Protein AF-A0A7Y3ADC3-F1 (afdb_monomer_lite)

Secondary structure (DSSP, 8-state):
-EEEEETTEEEEE-HHHHHHTHHHHHHHT-EEEEE---TT---TTT---S-----

Structure (mmCIF, N/CA/C/O backbone):
data_AF-A0A7Y3ADC3-F1
#
_entry.id   AF-A0A7Y3ADC3-F1
#
loop_
_atom_site.group_PDB
_atom_site.id
_atom_site.type_symbol
_atom_site.label_atom_id
_atom_site.label_alt_id
_atom_site.label_comp_id
_atom_site.label_asym_id
_atom_site.label_entity_id
_atom_site.label_se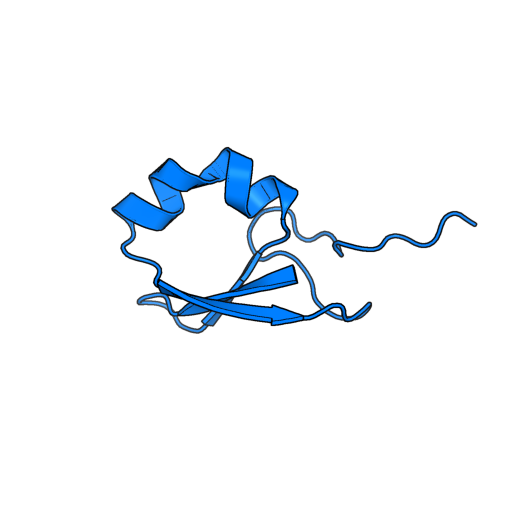q_id
_atom_site.pdbx_PDB_ins_code
_atom_site.Cartn_x
_atom_site.Cartn_y
_atom_site.Cartn_z
_atom_site.occupancy
_atom_site.B_iso_or_equiv
_atom_site.auth_seq_id
_atom_site.auth_comp_id
_atom_site.auth_asym_id
_atom_site.auth_atom_id
_atom_site.pdbx_PDB_model_num
ATOM 1 N N . MET A 1 1 ? 7.421 -4.075 -5.295 1.00 93.19 1 MET A N 1
ATOM 2 C CA . MET A 1 1 ? 6.216 -3.233 -5.020 1.00 93.19 1 MET A CA 1
ATOM 3 C C . MET A 1 1 ? 5.348 -3.892 -3.964 1.00 93.19 1 MET A C 1
ATOM 5 O O . MET A 1 1 ? 5.088 -5.077 -4.084 1.00 93.19 1 MET A O 1
ATOM 9 N N . HIS A 1 2 ? 4.850 -3.161 -2.969 1.00 95.75 2 HIS A N 1
ATOM 10 C CA . HIS A 1 2 ? 4.004 -3.681 -1.886 1.00 95.75 2 HIS A CA 1
ATOM 11 C C . HIS A 1 2 ? 2.511 -3.462 -2.172 1.00 95.75 2 HIS A C 1
ATOM 13 O O . HIS A 1 2 ? 2.110 -2.361 -2.550 1.00 95.75 2 HIS A O 1
ATOM 19 N N . LEU A 1 3 ? 1.675 -4.478 -1.958 1.00 97.50 3 LEU A N 1
ATOM 20 C CA . LEU A 1 3 ? 0.218 -4.360 -2.016 1.00 97.50 3 LEU A CA 1
ATOM 21 C C . LEU A 1 3 ? -0.365 -4.145 -0.620 1.00 97.50 3 LEU A C 1
ATOM 23 O O . LEU A 1 3 ? -0.124 -4.934 0.297 1.00 97.50 3 LEU A O 1
ATOM 27 N N . TYR A 1 4 ? -1.201 -3.119 -0.499 1.00 97.81 4 TYR A N 1
ATOM 28 C CA . TYR A 1 4 ? -1.961 -2.806 0.699 1.00 97.81 4 TYR A CA 1
ATOM 29 C C . TYR A 1 4 ? -3.466 -2.861 0.431 1.00 97.81 4 TYR A C 1
ATOM 31 O O . TYR A 1 4 ? -3.955 -2.239 -0.511 1.00 97.81 4 TYR A O 1
ATOM 39 N N . GLU A 1 5 ? -4.217 -3.533 1.298 1.00 97.81 5 GLU A N 1
ATOM 40 C CA . GLU A 1 5 ? -5.671 -3.384 1.374 1.00 97.81 5 GLU A CA 1
ATOM 41 C C . GLU A 1 5 ? -5.989 -2.075 2.114 1.00 97.81 5 GLU A C 1
ATOM 43 O O . GLU A 1 5 ? -5.564 -1.880 3.257 1.00 97.81 5 GLU A O 1
ATOM 48 N N . SER A 1 6 ? -6.745 -1.173 1.481 1.00 96.12 6 SER A N 1
ATOM 49 C CA . SER A 1 6 ? -7.234 0.062 2.108 1.00 96.12 6 SER A CA 1
ATOM 50 C C . SER A 1 6 ? -8.761 0.126 2.100 1.00 96.12 6 SER A C 1
ATOM 52 O O . SER A 1 6 ? -9.432 -0.537 1.309 1.00 96.12 6 SER A O 1
ATOM 54 N N . LYS A 1 7 ? -9.345 1.023 2.906 1.00 94.19 7 LYS A N 1
ATOM 55 C CA . LYS A 1 7 ? -10.803 1.275 2.915 1.00 94.19 7 LYS A CA 1
ATOM 56 C C . LYS A 1 7 ? -11.366 1.701 1.551 1.00 94.19 7 LYS A C 1
ATOM 58 O O . LYS A 1 7 ? -12.571 1.613 1.339 1.00 94.19 7 LYS A O 1
ATOM 63 N N . LYS A 1 8 ? -10.515 2.209 0.653 1.00 91.38 8 LYS A N 1
ATOM 64 C CA . LYS A 1 8 ? -10.887 2.685 -0.690 1.00 91.38 8 LYS A CA 1
ATOM 65 C C . LYS A 1 8 ? -10.538 1.674 -1.794 1.00 91.38 8 LYS A C 1
ATOM 67 O O . LYS A 1 8 ? -10.643 2.023 -2.965 1.00 91.38 8 LYS A O 1
ATOM 72 N N . GLY A 1 9 ? -10.134 0.457 -1.426 1.00 95.19 9 GLY A N 1
ATOM 73 C CA . GLY A 1 9 ? -9.652 -0.584 -2.334 1.00 95.19 9 GLY A CA 1
ATOM 74 C C . GLY A 1 9 ? -8.143 -0.794 -2.248 1.00 95.19 9 GLY A C 1
ATOM 75 O O . GLY A 1 9 ? -7.445 -0.101 -1.503 1.00 95.19 9 GLY A O 1
ATOM 76 N N . ASP A 1 10 ? -7.652 -1.760 -3.012 1.00 96.69 10 ASP A N 1
ATOM 77 C CA . ASP A 1 10 ? -6.252 -2.173 -2.972 1.00 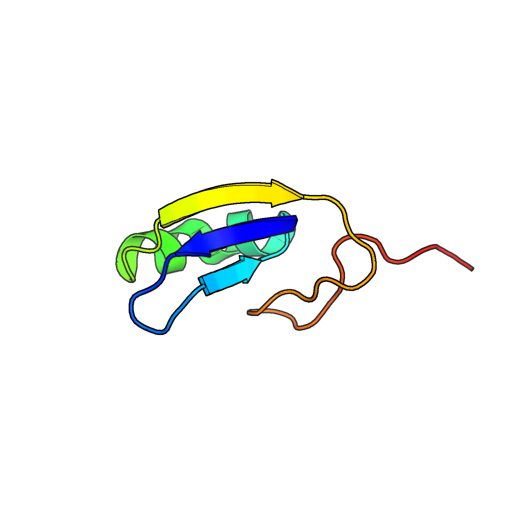96.69 10 ASP A CA 1
ATOM 78 C C . ASP A 1 10 ? -5.326 -1.122 -3.595 1.00 96.69 10 ASP A C 1
ATOM 80 O O . ASP A 1 10 ? -5.660 -0.469 -4.589 1.00 96.69 10 ASP A O 1
ATOM 84 N N . ARG A 1 11 ? -4.147 -0.953 -2.996 1.00 96.38 11 ARG A N 1
ATOM 85 C CA . ARG A 1 11 ? -3.151 0.052 -3.372 1.00 96.38 11 ARG A CA 1
ATOM 86 C C . ARG A 1 11 ? -1.772 -0.570 -3.486 1.00 96.38 11 ARG A C 1
ATOM 88 O O . ARG A 1 11 ? -1.278 -1.172 -2.540 1.00 96.38 11 ARG A O 1
ATOM 95 N N . TRP A 1 12 ? -1.137 -0.371 -4.632 1.00 96.38 12 TRP A N 1
ATOM 96 C CA . TRP A 1 12 ? 0.264 -0.712 -4.835 1.00 96.38 12 TRP A CA 1
ATOM 97 C C . TRP A 1 12 ? 1.147 0.460 -4.423 1.00 96.38 12 TRP A C 1
ATOM 99 O O .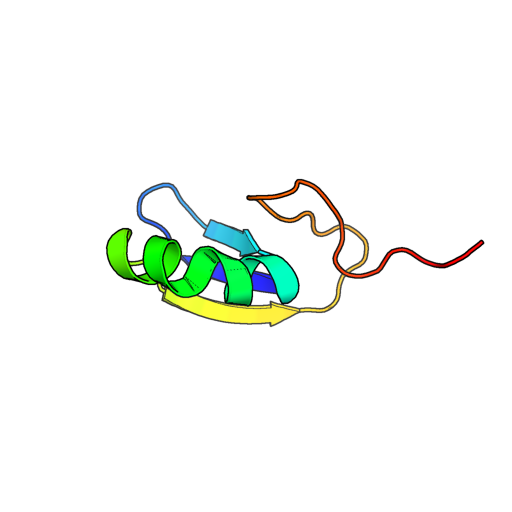 TRP A 1 12 ? 0.928 1.572 -4.888 1.00 96.38 12 TRP A O 1
ATOM 109 N N . VAL A 1 13 ? 2.154 0.232 -3.590 1.00 95.88 13 VAL A N 1
ATOM 110 C CA . VAL A 1 13 ? 3.078 1.258 -3.093 1.00 95.88 13 VAL A CA 1
ATOM 111 C C . VAL A 1 13 ? 4.505 0.757 -3.291 1.00 95.88 13 VAL A C 1
ATOM 113 O O . VAL A 1 13 ? 4.786 -0.405 -3.015 1.00 95.88 13 VAL A O 1
ATOM 116 N N . CYS A 1 14 ? 5.410 1.594 -3.799 1.00 94.69 14 CYS A N 1
ATOM 117 C CA . CYS A 1 14 ? 6.814 1.199 -3.915 1.00 94.69 14 CYS A CA 1
ATOM 118 C C . CYS A 1 14 ? 7.483 1.120 -2.538 1.00 94.69 14 CYS A C 1
ATOM 120 O O . CYS A 1 14 ? 7.058 1.803 -1.607 1.00 94.69 14 CYS A O 1
ATOM 122 N N . ALA A 1 15 ? 8.551 0.333 -2.417 1.00 92.81 15 ALA A N 1
ATOM 123 C CA . ALA A 1 15 ? 9.285 0.159 -1.164 1.00 92.81 15 ALA A CA 1
ATOM 124 C C . ALA A 1 15 ? 9.730 1.496 -0.535 1.00 92.81 15 ALA A C 1
ATOM 126 O O . ALA A 1 15 ? 9.647 1.657 0.679 1.00 92.81 15 ALA A O 1
ATOM 127 N N . TYR A 1 16 ? 10.117 2.476 -1.362 1.00 94.06 16 TYR A N 1
ATOM 128 C CA . TYR A 1 16 ? 10.492 3.817 -0.905 1.00 94.06 16 TYR A CA 1
ATOM 129 C C . TYR A 1 16 ? 9.316 4.551 -0.244 1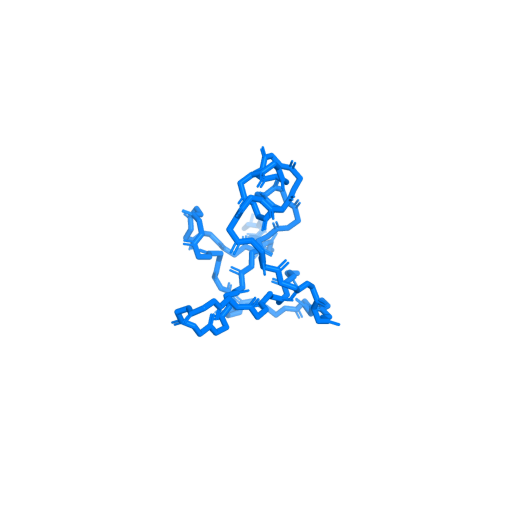.00 94.06 16 TYR A C 1
ATOM 131 O O . TYR A 1 16 ? 9.397 4.931 0.917 1.00 94.06 16 TYR A O 1
ATOM 139 N N . CYS A 1 17 ? 8.183 4.691 -0.941 1.00 95.69 17 CYS A N 1
ATOM 140 C CA . CYS A 1 17 ? 7.009 5.353 -0.370 1.00 95.69 17 CYS A CA 1
ATOM 141 C C . CYS A 1 17 ? 6.391 4.558 0.787 1.00 95.69 17 CYS A C 1
ATOM 143 O O . CYS A 1 17 ? 5.799 5.154 1.675 1.00 95.69 17 CYS A O 1
ATOM 145 N N . ALA A 1 18 ? 6.515 3.229 0.792 1.00 95.12 18 ALA A N 1
ATOM 146 C CA . ALA A 1 18 ? 6.055 2.401 1.903 1.00 95.12 18 ALA A CA 1
ATOM 147 C C . ALA A 1 18 ? 6.838 2.686 3.195 1.00 95.12 18 ALA A C 1
ATOM 149 O O . ALA A 1 18 ? 6.272 2.567 4.277 1.00 95.12 18 ALA A O 1
ATOM 150 N N . GLN A 1 19 ? 8.115 3.061 3.072 1.00 95.44 19 GLN A N 1
ATOM 151 C CA . GLN A 1 19 ? 8.954 3.480 4.189 1.00 95.44 19 GLN A CA 1
ATOM 152 C C . GLN A 1 19 ? 8.709 4.948 4.569 1.00 95.44 19 GLN A C 1
ATOM 154 O O . GLN A 1 19 ? 8.496 5.239 5.742 1.00 95.44 19 GLN A O 1
ATOM 159 N N . ASP A 1 20 ? 8.723 5.861 3.594 1.00 96.94 20 ASP A N 1
ATOM 160 C CA . ASP A 1 20 ? 8.576 7.304 3.843 1.00 96.94 20 ASP A CA 1
ATOM 161 C C . ASP A 1 20 ? 7.196 7.664 4.417 1.00 96.94 20 ASP A C 1
ATOM 163 O O . ASP A 1 20 ? 7.085 8.562 5.246 1.00 96.94 20 ASP A O 1
ATOM 167 N N . GLU A 1 21 ? 6.148 6.942 4.010 1.00 96.56 21 GLU A N 1
ATOM 168 C CA . GLU A 1 21 ? 4.758 7.204 4.402 1.00 96.56 21 GLU A CA 1
ATOM 169 C C . GLU A 1 21 ? 4.212 6.147 5.381 1.00 96.56 21 GLU A C 1
ATOM 171 O O . GLU A 1 21 ? 2.998 5.945 5.468 1.00 96.56 21 GLU A O 1
ATOM 176 N N . GLU A 1 22 ? 5.086 5.446 6.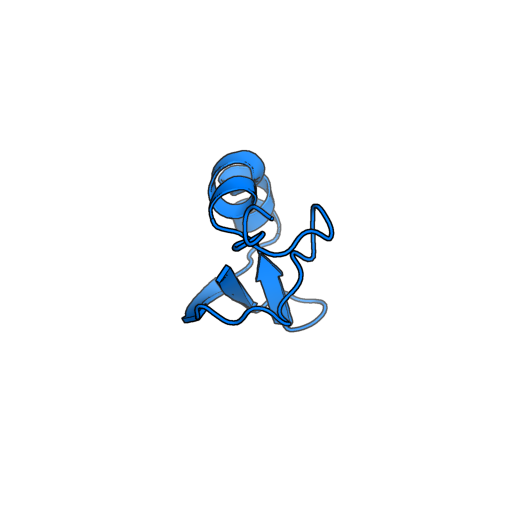117 1.00 96.12 22 GLU A N 1
ATOM 177 C CA . GLU A 1 22 ? 4.685 4.375 7.044 1.00 96.12 22 GLU A CA 1
ATOM 178 C C . GLU A 1 22 ? 3.637 4.856 8.065 1.00 96.12 22 GLU A C 1
ATOM 180 O O . GLU A 1 22 ? 2.636 4.174 8.291 1.00 96.12 22 GLU A O 1
ATOM 185 N N . GLU A 1 23 ? 3.824 6.049 8.640 1.00 97.56 23 GLU A N 1
ATOM 186 C CA . GLU A 1 23 ? 2.897 6.641 9.616 1.00 97.56 23 GLU A CA 1
ATOM 187 C C . GLU A 1 23 ? 1.498 6.847 9.011 1.00 97.56 23 GLU A C 1
ATOM 189 O O . GLU A 1 23 ? 0.501 6.434 9.598 1.00 97.56 23 GLU A O 1
ATOM 194 N N . MET A 1 24 ? 1.415 7.376 7.786 1.00 96.56 24 MET A N 1
ATOM 195 C CA . MET A 1 24 ? 0.146 7.569 7.075 1.00 96.56 24 MET A CA 1
ATOM 196 C C . MET A 1 24 ? -0.547 6.236 6.771 1.00 96.56 24 MET A C 1
ATOM 198 O O . MET A 1 24 ? -1.755 6.097 6.975 1.00 96.56 24 MET A O 1
ATOM 202 N N . ILE A 1 25 ? 0.216 5.239 6.315 1.00 96.06 25 ILE A N 1
ATOM 203 C CA . ILE A 1 25 ? -0.286 3.888 6.026 1.00 96.06 25 ILE A CA 1
ATOM 204 C C . ILE A 1 25 ? -0.885 3.265 7.296 1.00 96.06 25 ILE A C 1
ATOM 206 O O . ILE A 1 25 ? -1.969 2.671 7.244 1.00 96.06 25 ILE A O 1
ATOM 210 N N . GLN A 1 26 ? -0.215 3.427 8.440 1.00 95.38 26 GLN A N 1
ATOM 211 C CA . GLN A 1 26 ? -0.703 2.948 9.735 1.00 95.38 26 GLN A CA 1
ATOM 212 C C . GLN A 1 26 ? -1.954 3.713 10.197 1.00 95.38 26 GLN A C 1
ATOM 214 O O . GLN A 1 26 ? -2.945 3.076 10.569 1.00 95.38 26 GLN A O 1
AT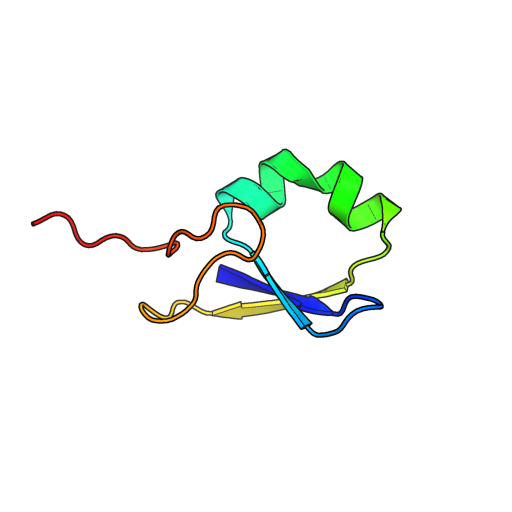OM 219 N N . ASP A 1 27 ? -1.956 5.044 10.108 1.00 97.38 27 ASP A N 1
ATOM 220 C CA . ASP A 1 27 ? -3.074 5.906 10.518 1.00 97.38 27 ASP A CA 1
ATOM 221 C C . ASP A 1 27 ? -4.343 5.671 9.690 1.00 97.38 27 ASP A C 1
ATOM 223 O O . ASP A 1 27 ? -5.463 5.627 10.218 1.00 97.38 27 ASP A O 1
ATOM 227 N N . GLU A 1 28 ? -4.199 5.459 8.379 1.00 95.50 28 GLU A N 1
ATOM 228 C CA . GLU A 1 28 ? -5.326 5.095 7.518 1.00 95.50 28 GLU A CA 1
ATOM 229 C C . GLU A 1 28 ? -5.781 3.635 7.712 1.00 95.50 28 GLU A C 1
ATOM 231 O O . GLU A 1 28 ? -6.881 3.255 7.276 1.00 95.50 28 GLU A O 1
ATOM 236 N N . GLY A 1 29 ? -4.977 2.825 8.408 1.00 96.44 29 GLY A N 1
ATOM 237 C CA . GLY A 1 29 ? -5.240 1.420 8.705 1.00 96.44 29 GLY A CA 1
ATOM 238 C C . GLY A 1 29 ? -5.089 0.515 7.486 1.00 96.44 29 GLY A C 1
ATOM 239 O O . GLY A 1 29 ? -5.859 -0.438 7.332 1.00 96.44 29 GLY A O 1
ATOM 240 N N . TRP A 1 30 ? -4.153 0.836 6.593 1.00 97.56 30 TRP A N 1
ATOM 241 C CA . TRP A 1 30 ? -3.845 0.013 5.428 1.00 97.56 30 TRP A CA 1
ATOM 242 C C . TRP A 1 30 ? -3.154 -1.276 5.874 1.00 97.56 30 TRP A C 1
ATOM 244 O O . TRP A 1 30 ? -2.266 -1.266 6.727 1.00 97.56 30 TRP A O 1
ATOM 254 N N . LYS A 1 31 ? -3.553 -2.406 5.292 1.00 97.19 31 LYS A N 1
ATOM 255 C CA . LYS A 1 31 ? -2.997 -3.716 5.644 1.00 97.19 31 LYS A CA 1
ATOM 256 C C . LYS A 1 31 ? -2.107 -4.229 4.538 1.00 97.19 31 LYS A C 1
ATOM 258 O O . LYS A 1 31 ? -2.574 -4.441 3.425 1.00 97.19 31 LYS A O 1
ATOM 263 N N . TYR A 1 32 ? -0.850 -4.479 4.870 1.00 97.25 32 TYR A N 1
ATOM 264 C CA . TYR A 1 32 ? 0.064 -5.168 3.973 1.00 97.25 32 TYR A CA 1
ATOM 265 C C . TYR A 1 32 ? -0.441 -6.584 3.661 1.00 97.25 32 TYR A C 1
ATOM 267 O O . TYR A 1 32 ? -0.819 -7.320 4.577 1.00 97.25 32 TYR A O 1
ATOM 275 N N . LEU A 1 33 ? -0.433 -6.960 2.381 1.00 97.19 33 LEU A N 1
ATOM 276 C CA . LEU A 1 33 ? -0.800 -8.301 1.923 1.00 97.19 33 LEU A CA 1
ATOM 277 C C . LEU A 1 33 ? 0.428 -9.086 1.452 1.00 97.19 33 LEU A C 1
ATOM 279 O O . LEU A 1 33 ? 0.741 -10.136 2.011 1.00 97.19 33 LEU A O 1
ATOM 283 N N . PHE A 1 34 ? 1.098 -8.591 0.414 1.00 96.06 34 PHE A N 1
ATOM 284 C CA . PHE A 1 34 ? 2.295 -9.186 -0.180 1.00 96.06 34 PHE A CA 1
ATOM 285 C C . PHE A 1 34 ? 2.994 -8.171 -1.085 1.00 96.06 34 PHE A C 1
ATOM 287 O O . PHE A 1 34 ? 2.408 -7.156 -1.466 1.00 96.06 34 PHE A O 1
ATOM 294 N N . ASP A 1 35 ? 4.224 -8.475 -1.471 1.00 93.62 35 ASP A N 1
ATOM 295 C CA . ASP A 1 35 ? 4.986 -7.733 -2.457 1.00 93.62 35 ASP A CA 1
ATOM 296 C C . ASP A 1 35 ? 5.123 -8.513 -3.770 1.00 93.62 35 ASP A C 1
ATOM 298 O O . ASP A 1 35 ? 5.009 -9.742 -3.826 1.00 93.62 35 ASP A O 1
ATOM 302 N N . ARG A 1 36 ? 5.292 -7.774 -4.865 1.00 91.44 36 ARG A N 1
ATOM 303 C CA . ARG A 1 36 ? 5.550 -8.325 -6.192 1.00 91.44 36 ARG A CA 1
ATOM 304 C C . ARG A 1 36 ? 6.394 -7.366 -7.019 1.00 91.44 36 ARG A C 1
ATOM 306 O O . ARG A 1 36 ? 6.154 -6.157 -7.026 1.00 91.44 36 ARG A O 1
ATOM 313 N N . ASP A 1 37 ? 7.333 -7.929 -7.766 1.00 84.19 37 ASP A N 1
ATOM 314 C CA . ASP A 1 37 ? 8.170 -7.190 -8.706 1.00 84.19 37 ASP A CA 1
ATOM 315 C C . ASP A 1 37 ? 7.610 -7.319 -10.120 1.00 84.19 37 ASP A C 1
ATOM 317 O O . ASP A 1 37 ? 7.786 -8.322 -10.812 1.00 84.19 37 ASP A O 1
ATOM 321 N N . GLU A 1 38 ? 6.883 -6.288 -10.545 1.00 83.50 38 GLU A N 1
ATOM 322 C CA . GLU A 1 38 ? 6.292 -6.195 -11.876 1.00 83.50 38 GLU A CA 1
ATOM 323 C C . GLU A 1 38 ? 6.479 -4.792 -12.455 1.00 83.50 38 GLU A C 1
ATOM 325 O O . GLU A 1 38 ? 6.012 -3.799 -11.901 1.00 83.50 38 GLU A O 1
ATOM 330 N N . GLN A 1 39 ? 7.074 -4.726 -13.646 1.00 80.75 39 GLN A N 1
ATOM 331 C CA . GLN A 1 39 ? 7.375 -3.484 -14.371 1.00 80.75 39 GLN A CA 1
ATOM 332 C C . GLN A 1 39 ? 6.149 -2.634 -14.751 1.00 80.75 39 GLN A C 1
ATOM 334 O O . GLN A 1 39 ? 6.285 -1.464 -15.107 1.00 80.75 39 GLN A O 1
ATOM 339 N N . TYR A 1 40 ? 4.944 -3.207 -14.709 1.00 86.38 40 TYR A N 1
ATOM 340 C CA . TYR A 1 40 ? 3.695 -2.511 -15.037 1.00 86.38 40 TYR A CA 1
ATOM 341 C C . TYR A 1 40 ? 2.981 -1.944 -13.808 1.00 86.38 40 TYR A C 1
ATOM 343 O O . TYR A 1 40 ? 2.067 -1.135 -13.961 1.00 86.38 40 TYR A O 1
ATOM 351 N N . LEU A 1 41 ? 3.388 -2.339 -12.597 1.00 91.44 41 LEU A N 1
ATOM 352 C CA . LEU A 1 41 ? 2.827 -1.775 -11.376 1.00 91.44 41 LEU A CA 1
ATOM 353 C C . LEU A 1 41 ? 3.303 -0.332 -11.205 1.00 91.44 41 LEU A C 1
ATOM 355 O O . LEU A 1 41 ? 4.416 0.034 -11.594 1.00 91.44 41 LEU A O 1
ATOM 359 N N . ARG A 1 42 ? 2.424 0.505 -10.657 1.00 93.25 42 ARG A N 1
ATOM 360 C CA . ARG A 1 42 ? 2.677 1.925 -10.399 1.00 93.25 42 ARG A CA 1
ATOM 361 C C . ARG A 1 42 ? 2.282 2.251 -8.972 1.00 93.25 42 ARG A C 1
ATOM 363 O O . ARG A 1 42 ? 1.233 1.807 -8.506 1.00 93.25 42 ARG A O 1
ATOM 370 N N . CYS A 1 43 ? 3.142 2.990 -8.282 1.00 94.81 43 CYS A N 1
ATOM 371 C CA . CYS A 1 43 ? 2.914 3.410 -6.911 1.00 94.81 43 CYS A CA 1
ATOM 372 C C . CYS A 1 43 ? 1.704 4.343 -6.851 1.00 94.81 43 CYS A C 1
ATOM 374 O O . CYS A 1 43 ? 1.630 5.327 -7.580 1.00 94.81 43 CYS A O 1
ATOM 376 N N . SER A 1 44 ? 0.759 4.076 -5.956 1.00 95.44 44 SER A N 1
ATOM 377 C CA . SER A 1 44 ? -0.427 4.908 -5.760 1.00 95.44 44 SER A CA 1
ATOM 378 C C . SER A 1 44 ? -0.112 6.256 -5.110 1.00 95.44 44 SER A C 1
ATOM 380 O O . SER A 1 44 ? -0.995 7.104 -5.041 1.00 95.44 44 SER A O 1
ATOM 382 N N . ILE A 1 45 ? 1.106 6.419 -4.579 1.00 94.69 45 ILE A N 1
ATOM 383 C CA . ILE A 1 45 ? 1.574 7.637 -3.910 1.00 94.69 45 ILE A CA 1
ATOM 384 C C . ILE A 1 45 ? 2.370 8.497 -4.896 1.00 94.69 45 ILE A C 1
ATOM 386 O O . ILE A 1 45 ? 1.942 9.601 -5.217 1.00 94.69 45 ILE A O 1
ATOM 390 N N . CYS A 1 46 ? 3.489 7.988 -5.423 1.00 94.56 46 CYS A N 1
ATOM 391 C CA . CYS A 1 46 ? 4.357 8.760 -6.319 1.00 94.56 46 CYS A CA 1
ATOM 392 C C . CYS A 1 46 ? 4.075 8.562 -7.817 1.00 94.56 46 CYS A C 1
ATOM 394 O O . CYS A 1 46 ? 4.584 9.323 -8.629 1.00 94.56 46 CYS A O 1
ATOM 396 N N . GLY A 1 47 ? 3.282 7.560 -8.205 1.00 93.19 47 GLY A N 1
ATOM 397 C CA . GLY A 1 47 ? 2.982 7.258 -9.607 1.00 93.19 47 GLY A CA 1
ATOM 398 C C . GLY A 1 47 ? 4.065 6.471 -10.347 1.00 93.19 47 GLY A C 1
ATOM 399 O O . GLY A 1 47 ? 3.785 5.970 -11.432 1.00 93.19 47 GLY A O 1
ATOM 400 N N . GLU A 1 48 ? 5.259 6.309 -9.773 1.00 90.94 48 GLU A N 1
ATOM 401 C CA . GLU A 1 48 ? 6.396 5.643 -10.419 1.00 90.94 48 GLU A CA 1
ATOM 402 C C . GLU A 1 48 ? 6.348 4.112 -10.295 1.00 90.94 48 GLU A C 1
ATOM 404 O O . GLU A 1 48 ? 5.701 3.547 -9.405 1.00 90.94 48 GLU A O 1
ATOM 409 N N . ALA A 1 49 ? 7.038 3.426 -11.209 1.00 87.25 49 ALA A N 1
ATOM 410 C CA . ALA A 1 49 ? 7.359 2.008 -11.050 1.00 87.25 49 ALA A CA 1
ATOM 411 C C . ALA A 1 49 ? 8.525 1.852 -10.060 1.00 87.25 49 ALA A C 1
ATOM 413 O O . ALA A 1 49 ? 9.410 2.699 -10.016 1.00 87.25 49 ALA A O 1
ATOM 414 N N . GLU A 1 50 ? 8.565 0.761 -9.293 1.00 77.62 50 GLU A N 1
ATOM 415 C CA . GLU A 1 50 ? 9.708 0.492 -8.399 1.00 77.62 50 GLU A CA 1
ATOM 416 C C . GLU A 1 50 ? 10.985 0.143 -9.166 1.00 77.62 50 GLU A C 1
ATOM 418 O O . GLU A 1 50 ? 12.085 0.437 -8.712 1.00 77.62 50 GLU A O 1
ATOM 423 N N . PHE A 1 51 ? 10.832 -0.439 -10.354 1.00 70.81 51 PHE A N 1
ATOM 424 C CA . PHE A 1 51 ? 11.926 -0.704 -11.271 1.00 70.81 51 PHE A CA 1
ATOM 425 C C . PHE A 1 51 ? 11.817 0.231 -12.477 1.00 70.81 51 PHE A C 1
ATOM 427 O O . PHE A 1 51 ? 10.894 0.104 -13.287 1.00 70.81 51 PHE A O 1
ATOM 434 N N . ILE A 1 52 ? 12.772 1.151 -12.595 1.00 64.19 52 ILE A N 1
ATOM 435 C CA . ILE A 1 52 ? 13.028 1.917 -13.813 1.00 64.19 52 ILE A CA 1
ATOM 436 C C . ILE A 1 52 ? 14.273 1.273 -14.437 1.00 64.19 52 ILE A C 1
ATOM 438 O O . ILE A 1 52 ? 15.345 1.397 -13.846 1.00 64.19 52 ILE A O 1
ATOM 442 N N . PRO A 1 53 ? 14.168 0.530 -15.556 1.00 58.59 53 PRO A N 1
ATOM 443 C CA . PRO A 1 53 ? 15.365 0.076 -16.253 1.00 58.59 53 PRO A CA 1
ATOM 444 C C . PRO A 1 53 ? 16.193 1.305 -16.644 1.00 58.59 53 PRO A C 1
ATOM 446 O O . PRO A 1 53 ? 15.666 2.217 -17.278 1.00 58.59 53 PRO A O 1
ATOM 449 N N . GLU A 1 54 ? 17.458 1.347 -16.225 1.00 59.31 54 GLU A N 1
ATOM 450 C CA . GLU A 1 54 ? 18.419 2.324 -16.740 1.00 59.31 54 GLU A CA 1
ATOM 451 C C . GLU A 1 54 ? 18.665 2.002 -18.228 1.00 59.31 54 GLU A C 1
ATOM 453 O O . GLU A 1 54 ? 19.009 0.862 -18.550 1.00 59.31 54 GLU A O 1
ATOM 458 N N . ASP A 1 55 ? 18.404 2.974 -19.114 1.00 54.34 55 ASP A N 1
ATOM 459 C CA . ASP A 1 55 ? 18.658 2.905 -20.569 1.00 54.34 55 ASP A CA 1
ATOM 460 C C . ASP A 1 55 ? 20.150 2.705 -20.906 1.00 54.34 55 ASP A C 1
ATOM 462 O O . ASP A 1 55 ? 21.008 3.368 -20.272 1.00 54.34 55 ASP A O 1
#

Sequence (55 aa):
MHLYESKKGDRWVCAYCAQDEEEMIQDEGWKYLFDRDEQYLRCSICGEAEFIPED

Foldseek 3Di:
DWWWQFPVGIFDAAPVCCVVCVVVCVVRPIHTDDDDQDCPDAGPPPRDHNDDPDD

Radius of gyration: 11.04 Å; chains: 1; bounding box: 30×18×31 Å

pLDDT: mean 90.95, std 10.38, range [54.34, 97.81]